Protein AF-A0AAV6W807-F1 (afdb_monomer)

Foldseek 3Di:
DDPDPVNVVVLVVVLVVLLVVLLVVLVVCCVQLVPALESVHVDHDDVLVVVLLCVLVVLLCCVVVVHDRLDCVRRVSVVSSNVVSCPDPVHVVPRDDSVVVNVVCVVVVVVLVVVPVPDDPVVSVVVVVVVSVVVSVVPPPVVVVVPD

pLDDT: mean 71.76, std 19.85, range [32.44, 96.62]

Mean predicted aligned error: 11.45 Å

Solvent-accessible surface area (backbone atoms only — not comparable to full-atom values): 8563 Å² total; per-residue (Å²): 133,85,79,49,73,71,58,54,53,52,52,52,52,55,51,50,53,51,52,54,53,49,52,55,48,35,54,47,43,62,69,62,15,73,85,43,67,24,63,47,24,95,46,86,27,72,65,38,53,65,55,52,70,46,49,47,56,53,54,32,48,26,65,75,68,75,44,83,81,83,27,64,92,78,36,45,66,50,35,51,28,52,53,50,51,52,65,32,85,90,32,52,85,72,61,66,57,49,67,62,53,40,56,50,44,67,60,46,52,61,58,49,50,72,61,44,82,79,56,59,70,70,58,45,55,51,47,51,51,49,48,52,49,45,49,60,67,70,45,79,54,77,73,58,75,79,78,116

Organism: NCBI:txid168488

Nearest PDB structures (foldseek):
  7dw2-assembly1_A  TM=9.231E-01  e=7.173E-09  Salix babylonica
  7dw4-assembly1_A  TM=9.400E-01  e=2.444E-08  Salix babylonica
  5g5e-assembly1_A  TM=9.274E-01  e=5.637E-08  Mangifera indica
  1gwc-assembly2_B  TM=9.041E-01  e=2.589E-05  Aegilops tauschii
  7dwf-assembly2_B  TM=8.362E-01  e=8.663E-04  Salix babylonica

Sequence (148 aa):
MLVSEGEETKKASALEEAIQGLDLLEEAFTKYSKGQKFFGGDKIGYVDIAFGSYLGWVRVIQKMANASLIDESKIPNLFKWAKHFCADDAVKDVLPETEKLLEFAKVLVPKLKVVSDGISVETQIKKEMDVIHDLCMTYPLANVMDDI

Structure (mmCIF, N/CA/C/O backbone):
data_AF-A0AAV6W807-F1
#
_entry.id   AF-A0AAV6W807-F1
#
loop_
_atom_site.group_PDB
_atom_site.id
_atom_site.type_symbol
_atom_site.label_atom_id
_atom_site.label_alt_id
_atom_site.label_comp_id
_atom_site.label_asym_id
_atom_site.label_entity_id
_atom_site.label_seq_id
_atom_site.pdbx_PDB_ins_code
_atom_site.Cartn_x
_atom_site.Cartn_y
_atom_site.Cartn_z
_atom_site.occupancy
_atom_site.B_iso_or_equiv
_atom_site.auth_seq_id
_atom_site.auth_comp_id
_atom_site.auth_asym_id
_atom_site.auth_atom_id
_atom_site.pdbx_PDB_model_num
ATOM 1 N N . MET A 1 1 ? 33.227 0.405 -2.338 1.00 34.09 1 MET A N 1
ATOM 2 C CA . MET A 1 1 ? 32.692 1.552 -3.098 1.00 34.09 1 MET A CA 1
ATOM 3 C C 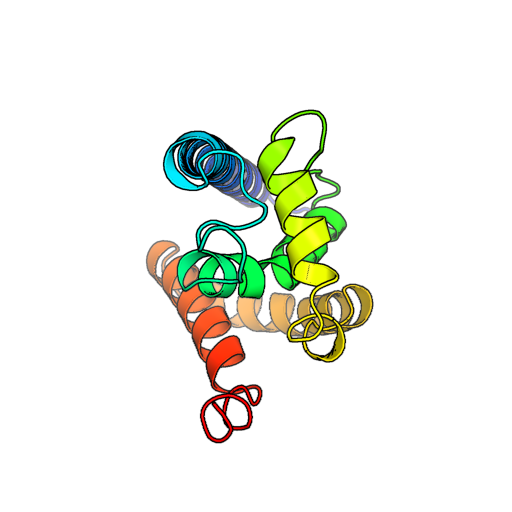. MET A 1 1 ? 31.944 2.406 -2.091 1.00 34.09 1 MET A C 1
ATOM 5 O O . MET A 1 1 ? 30.967 1.925 -1.537 1.00 34.09 1 MET A O 1
ATOM 9 N N . LEU A 1 2 ? 32.507 3.557 -1.717 1.00 45.06 2 LEU A N 1
ATOM 10 C CA . LEU A 1 2 ? 31.978 4.409 -0.650 1.00 45.06 2 LEU A CA 1
ATOM 11 C C . LEU A 1 2 ? 30.752 5.148 -1.190 1.00 45.06 2 LEU A C 1
ATOM 13 O O . LEU A 1 2 ? 30.891 6.013 -2.051 1.00 45.06 2 LEU A O 1
ATOM 17 N N . VAL A 1 3 ? 29.562 4.776 -0.729 1.00 48.34 3 VAL A N 1
ATOM 18 C CA . VAL A 1 3 ? 28.387 5.645 -0.857 1.00 48.34 3 VAL A CA 1
ATOM 19 C C . VAL A 1 3 ? 28.688 6.871 0.011 1.00 48.34 3 VAL A C 1
ATOM 21 O O . VAL A 1 3 ? 29.087 6.715 1.164 1.00 48.34 3 VAL A O 1
ATOM 24 N N . SER A 1 4 ? 28.635 8.075 -0.559 1.00 51.03 4 SER A N 1
ATOM 25 C CA . SER A 1 4 ? 28.988 9.303 0.163 1.00 51.03 4 SER A CA 1
ATOM 26 C C . SER A 1 4 ? 27.953 9.605 1.255 1.00 51.03 4 SER A C 1
ATOM 28 O O . SER A 1 4 ? 26.770 9.317 1.078 1.00 51.03 4 SER A O 1
ATOM 30 N N . GLU A 1 5 ? 28.368 10.227 2.367 1.00 55.09 5 GLU A N 1
ATOM 31 C CA . GLU A 1 5 ? 27.474 10.628 3.477 1.00 55.09 5 GLU A CA 1
ATOM 32 C C . GLU A 1 5 ? 26.240 11.416 3.001 1.00 55.09 5 GLU A C 1
ATOM 34 O O . GLU A 1 5 ? 25.143 11.269 3.541 1.00 55.09 5 GLU A O 1
ATOM 39 N N . GLY A 1 6 ? 26.391 12.215 1.940 1.00 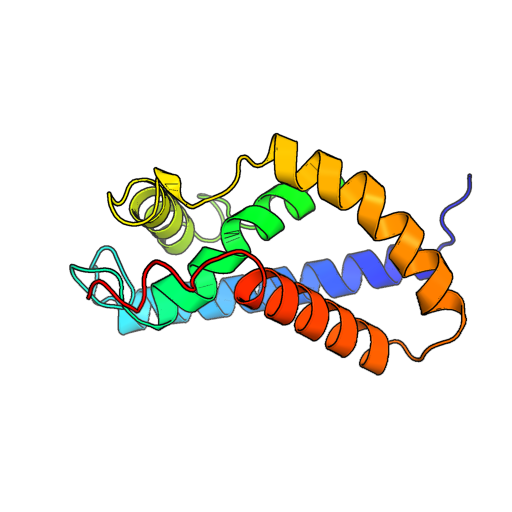49.84 6 GLY A N 1
ATOM 40 C CA . GLY A 1 6 ? 25.288 12.961 1.338 1.00 49.84 6 GLY A CA 1
ATOM 41 C C . GLY A 1 6 ? 24.270 12.098 0.580 1.00 49.84 6 GLY A C 1
ATOM 42 O O . GLY A 1 6 ? 23.102 12.470 0.513 1.00 49.84 6 GLY A O 1
ATOM 43 N N . GLU A 1 7 ? 24.668 10.953 0.016 1.00 54.53 7 GLU A N 1
ATOM 44 C CA . GLU A 1 7 ? 23.740 10.024 -0.646 1.00 54.53 7 GLU A CA 1
ATOM 45 C C . GLU A 1 7 ? 22.964 9.190 0.386 1.00 54.53 7 GLU A C 1
ATOM 47 O O . GLU A 1 7 ? 21.771 8.949 0.208 1.00 54.53 7 GLU A O 1
ATOM 52 N N . GLU A 1 8 ? 23.610 8.820 1.494 1.00 59.31 8 GLU A N 1
ATOM 53 C CA . GLU A 1 8 ? 22.971 8.100 2.602 1.00 59.31 8 GLU A CA 1
ATOM 54 C C . GLU A 1 8 ? 21.935 8.974 3.328 1.00 59.31 8 GLU A C 1
ATOM 56 O O . GLU A 1 8 ? 20.803 8.550 3.560 1.00 59.31 8 GLU A O 1
ATOM 61 N N . THR A 1 9 ? 22.272 10.244 3.580 1.00 60.00 9 THR A N 1
ATOM 62 C CA . THR A 1 9 ? 21.362 11.213 4.216 1.00 60.00 9 THR A CA 1
ATOM 63 C C . THR A 1 9 ? 20.104 11.458 3.373 1.00 60.00 9 THR A C 1
ATOM 65 O O . THR A 1 9 ? 18.994 11.497 3.900 1.00 60.00 9 THR A O 1
ATOM 68 N N . LYS A 1 10 ? 20.244 11.571 2.044 1.00 62.06 10 LYS A N 1
ATOM 69 C CA . LYS A 1 10 ? 19.099 11.740 1.131 1.00 62.06 10 LYS A CA 1
ATOM 70 C C . LYS A 1 10 ? 18.181 10.518 1.111 1.00 62.06 10 LYS A C 1
ATOM 72 O O . LYS A 1 10 ? 16.965 10.677 1.096 1.00 62.06 10 LYS A O 1
ATOM 77 N N . LYS A 1 11 ? 18.748 9.306 1.125 1.00 61.69 11 LYS A N 1
ATOM 78 C CA . LYS A 1 11 ? 17.969 8.057 1.183 1.00 61.69 11 LYS A CA 1
ATOM 79 C C . LYS A 1 11 ? 17.189 7.942 2.488 1.00 61.69 11 LYS A C 1
ATOM 81 O O . LYS A 1 11 ? 16.027 7.555 2.449 1.00 61.69 11 LYS A O 1
ATOM 86 N N . ALA A 1 12 ? 17.804 8.311 3.611 1.00 66.94 12 ALA A N 1
ATOM 87 C CA . ALA A 1 12 ? 17.133 8.330 4.907 1.00 66.94 12 ALA A CA 1
ATOM 88 C C . ALA A 1 12 ? 15.951 9.317 4.929 1.00 66.94 12 ALA A C 1
ATOM 90 O O . ALA A 1 12 ? 14.859 8.931 5.333 1.00 66.94 12 ALA A O 1
ATOM 91 N N . SER A 1 13 ? 16.137 10.538 4.412 1.00 68.06 13 SER A N 1
ATOM 92 C CA . SER A 1 13 ? 15.061 11.539 4.309 1.00 68.06 13 SER A CA 1
ATOM 93 C C . SER A 1 13 ? 13.900 11.057 3.435 1.00 68.06 13 SER A C 1
ATOM 95 O O . SER A 1 13 ? 12.746 11.140 3.836 1.00 68.06 13 SER A O 1
ATOM 97 N N . ALA A 1 14 ? 14.195 10.499 2.257 1.00 69.06 14 ALA A N 1
ATOM 98 C CA . ALA A 1 14 ? 13.163 9.976 1.361 1.00 69.06 14 ALA A CA 1
ATOM 99 C C . ALA A 1 14 ? 12.405 8.786 1.977 1.00 69.06 14 ALA A C 1
ATOM 101 O O . ALA A 1 14 ? 11.203 8.627 1.764 1.00 69.06 14 ALA A O 1
ATOM 102 N N . LEU A 1 15 ? 13.101 7.946 2.751 1.00 70.19 15 LEU A N 1
ATOM 103 C CA . LEU A 1 15 ? 12.478 6.849 3.483 1.00 70.19 15 LEU A CA 1
ATOM 104 C C . LEU A 1 15 ? 11.536 7.369 4.577 1.00 70.19 15 LEU A C 1
ATOM 106 O O . LEU A 1 15 ? 10.445 6.830 4.742 1.00 70.19 15 LEU A O 1
ATOM 110 N N . GLU A 1 16 ? 11.939 8.412 5.300 1.00 76.44 16 GLU A N 1
ATOM 111 C CA . GLU A 1 16 ? 11.113 9.052 6.324 1.00 76.44 16 GLU A CA 1
ATOM 112 C C . GLU A 1 16 ? 9.846 9.681 5.726 1.00 76.44 16 GLU A C 1
ATOM 114 O O . GLU A 1 16 ? 8.751 9.433 6.227 1.00 76.44 16 GLU A O 1
ATOM 119 N N . GLU A 1 17 ? 9.962 10.406 4.610 1.00 78.38 17 GLU A N 1
ATOM 120 C CA . GLU A 1 17 ? 8.812 10.969 3.885 1.00 78.38 17 GLU A CA 1
ATOM 121 C C . GLU A 1 17 ? 7.837 9.880 3.414 1.00 78.38 17 GLU A C 1
ATOM 123 O O . GLU A 1 17 ? 6.620 10.026 3.543 1.00 78.38 17 GLU A O 1
ATOM 128 N N . ALA A 1 18 ? 8.356 8.753 2.913 1.00 75.44 18 ALA A N 1
ATOM 129 C CA . ALA A 1 18 ? 7.527 7.620 2.512 1.00 75.44 18 ALA A CA 1
ATOM 130 C C . ALA A 1 18 ? 6.773 7.004 3.702 1.00 75.44 18 ALA A C 1
ATOM 132 O O . ALA A 1 18 ? 5.600 6.660 3.568 1.00 75.44 18 ALA A O 1
ATOM 133 N N . ILE A 1 19 ? 7.424 6.886 4.865 1.00 80.38 19 ILE A N 1
ATOM 134 C CA . ILE A 1 19 ? 6.788 6.402 6.099 1.00 80.38 19 ILE A CA 1
ATOM 135 C C . ILE A 1 19 ? 5.666 7.356 6.525 1.00 80.38 19 ILE A C 1
ATOM 137 O O . ILE A 1 19 ? 4.543 6.905 6.727 1.00 80.38 19 ILE A O 1
ATOM 141 N N . GLN A 1 20 ? 5.926 8.666 6.562 1.00 85.12 20 GLN A N 1
ATOM 142 C CA . GLN A 1 20 ? 4.907 9.666 6.907 1.00 85.12 20 GLN A CA 1
ATOM 143 C C . GLN A 1 20 ? 3.713 9.632 5.939 1.00 85.12 20 GLN A C 1
ATOM 145 O O . GLN A 1 20 ? 2.560 9.731 6.358 1.00 85.12 20 GLN A O 1
ATOM 150 N N . GLY A 1 21 ? 3.966 9.450 4.639 1.00 85.88 21 GLY A N 1
ATOM 151 C CA . GLY A 1 21 ? 2.909 9.284 3.640 1.00 85.88 21 GLY A CA 1
ATOM 152 C C . GLY A 1 21 ? 2.060 8.027 3.861 1.00 85.88 21 GLY A C 1
ATOM 153 O O . GLY A 1 21 ? 0.839 8.077 3.706 1.00 85.88 21 GLY A O 1
ATOM 154 N N . LEU A 1 22 ? 2.684 6.910 4.251 1.00 87.19 22 LEU A N 1
ATOM 155 C CA . LEU A 1 22 ? 1.982 5.666 4.579 1.00 87.19 22 LEU A CA 1
ATOM 156 C C . LEU A 1 22 ? 1.143 5.791 5.854 1.00 87.19 22 LEU A C 1
ATOM 158 O O . LEU A 1 22 ? 0.025 5.281 5.876 1.00 87.19 22 LEU A O 1
ATOM 162 N N . ASP A 1 23 ? 1.629 6.510 6.866 1.00 89.50 23 ASP A N 1
ATOM 163 C CA . ASP A 1 23 ? 0.869 6.783 8.090 1.00 89.50 23 ASP A CA 1
ATOM 164 C C . ASP A 1 23 ? -0.396 7.605 7.782 1.00 89.50 23 ASP A C 1
ATOM 166 O O . ASP A 1 23 ? -1.501 7.250 8.198 1.00 89.50 23 ASP A O 1
ATOM 170 N N . LEU A 1 24 ? -0.277 8.651 6.954 1.00 92.81 24 LEU A N 1
ATOM 171 C CA . LEU A 1 24 ? -1.433 9.434 6.493 1.00 92.81 24 LEU A CA 1
ATOM 172 C C . LEU A 1 24 ? -2.436 8.581 5.707 1.00 92.81 24 LEU A C 1
ATOM 174 O O . LEU A 1 24 ? -3.652 8.772 5.808 1.00 92.81 24 LEU A O 1
ATOM 178 N N . LEU A 1 25 ? -1.940 7.639 4.907 1.00 91.44 25 LEU A N 1
ATOM 179 C CA . LEU A 1 25 ? -2.787 6.751 4.126 1.00 91.44 25 LEU A CA 1
ATOM 180 C C . LEU A 1 25 ? -3.484 5.699 5.003 1.00 91.44 25 LEU A C 1
ATOM 182 O O . LEU A 1 25 ? -4.634 5.361 4.728 1.00 91.44 25 LEU A O 1
ATOM 186 N N . GLU A 1 26 ? -2.839 5.223 6.070 1.00 94.56 26 GLU A N 1
ATOM 187 C CA . GLU A 1 26 ? -3.429 4.340 7.087 1.00 94.56 26 GLU A CA 1
ATOM 188 C C . GLU A 1 26 ? -4.584 5.039 7.818 1.00 94.56 26 GLU A C 1
ATOM 190 O O . GLU A 1 26 ? -5.677 4.473 7.967 1.00 94.56 26 GLU A O 1
ATOM 195 N N . GLU A 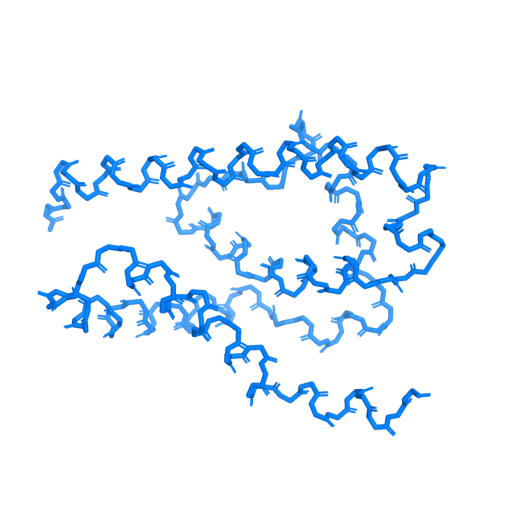1 27 ? -4.386 6.299 8.214 1.00 94.81 27 GLU A N 1
ATOM 196 C CA . GLU A 1 27 ? -5.440 7.129 8.803 1.00 94.81 27 GLU A CA 1
ATOM 197 C C . GLU A 1 27 ? -6.602 7.340 7.823 1.00 94.81 27 GLU A C 1
ATOM 199 O O . GLU A 1 27 ? -7.776 7.169 8.178 1.00 94.81 27 GLU A O 1
ATOM 204 N N . ALA A 1 28 ? -6.286 7.671 6.566 1.00 93.81 28 ALA A N 1
ATOM 205 C CA . ALA A 1 28 ? -7.282 7.841 5.517 1.00 93.81 28 ALA A CA 1
ATOM 206 C C . ALA A 1 28 ? -8.061 6.541 5.275 1.00 93.81 28 ALA A C 1
ATOM 208 O O . ALA A 1 28 ? -9.291 6.568 5.196 1.00 93.81 28 ALA A O 1
ATOM 209 N N . PHE A 1 29 ? -7.381 5.397 5.209 1.00 95.44 29 PHE A N 1
ATOM 210 C CA . PHE A 1 29 ? -8.025 4.103 5.027 1.00 95.44 29 PHE A CA 1
ATOM 211 C C . PHE A 1 29 ? -8.988 3.809 6.172 1.00 95.44 29 PHE A C 1
ATOM 213 O O . PHE A 1 29 ? -10.156 3.507 5.929 1.00 95.44 29 PHE A O 1
ATOM 220 N N . THR A 1 30 ? -8.546 3.984 7.417 1.00 93.69 30 THR A N 1
ATOM 221 C CA . THR A 1 30 ? -9.382 3.781 8.609 1.00 93.69 30 THR A CA 1
ATOM 222 C C . THR A 1 30 ? -10.641 4.650 8.574 1.00 93.69 30 THR A C 1
ATOM 224 O O . THR A 1 30 ? -11.743 4.181 8.865 1.00 93.69 30 THR A O 1
ATOM 227 N N . LYS A 1 31 ? -10.505 5.915 8.163 1.00 92.94 31 LYS A N 1
ATOM 228 C CA . LYS A 1 31 ? -11.616 6.869 8.100 1.00 92.94 31 LYS A CA 1
ATOM 229 C C . LYS A 1 31 ? -12.596 6.587 6.959 1.00 92.94 31 LYS A C 1
ATOM 231 O O . LYS A 1 31 ? -13.806 6.713 7.150 1.00 92.94 31 LYS A O 1
ATOM 236 N N . TYR A 1 32 ? -12.094 6.264 5.768 1.00 90.69 32 TYR A N 1
ATOM 237 C CA . TYR A 1 32 ? -12.907 6.247 4.547 1.00 90.69 32 TYR A CA 1
ATOM 238 C C . TYR A 1 32 ? -13.378 4.851 4.127 1.00 90.69 32 TYR A C 1
ATOM 240 O O . TYR A 1 32 ? -14.452 4.753 3.534 1.00 90.69 32 TYR A O 1
ATOM 248 N N . SER A 1 33 ? -12.665 3.780 4.496 1.00 91.12 33 SER A N 1
ATOM 249 C CA . SER A 1 33 ? -13.087 2.393 4.215 1.0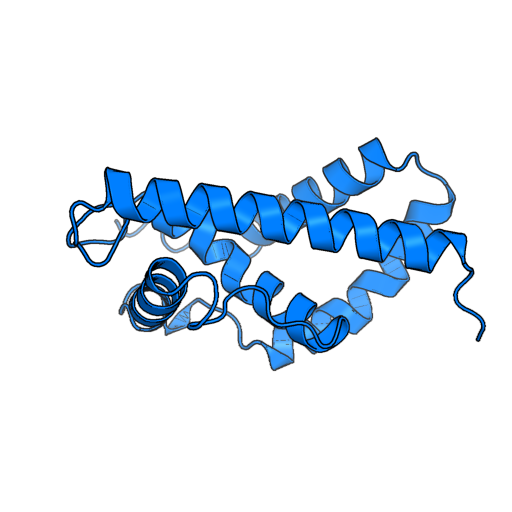0 91.12 33 SER A CA 1
ATOM 250 C C . SER A 1 33 ? -14.343 1.983 4.985 1.00 91.12 33 SER A C 1
ATOM 252 O O . SER A 1 33 ? -15.036 1.052 4.584 1.00 91.12 33 SER A O 1
ATOM 254 N N . LYS A 1 34 ? -14.646 2.654 6.108 1.00 89.62 34 LYS A N 1
ATOM 255 C CA . LYS A 1 34 ? -15.754 2.305 7.017 1.00 89.62 34 LYS A CA 1
ATOM 256 C C . LYS A 1 34 ? -15.691 0.843 7.493 1.00 89.62 34 LYS A C 1
ATOM 258 O O . LYS A 1 34 ? -16.725 0.208 7.679 1.00 89.62 34 LYS A O 1
ATOM 263 N N . GLY A 1 35 ? -14.478 0.315 7.676 1.00 89.75 35 GLY A N 1
ATOM 264 C CA . GLY A 1 35 ? -14.241 -1.066 8.108 1.00 89.75 35 GLY A CA 1
ATOM 265 C C . GLY A 1 35 ? -14.312 -2.106 6.988 1.00 89.75 35 GLY A C 1
ATOM 266 O O . GLY A 1 35 ? -14.258 -3.301 7.275 1.00 89.75 35 GLY A O 1
ATOM 267 N N . GLN A 1 36 ? -14.430 -1.670 5.733 1.00 95.12 36 GLN A N 1
ATOM 268 C CA . GLN A 1 36 ? -14.446 -2.555 4.575 1.00 95.12 36 GLN A CA 1
ATOM 269 C C . GLN A 1 36 ? -13.041 -2.914 4.082 1.00 95.12 36 GLN A C 1
ATOM 271 O O . GLN A 1 36 ? -12.033 -2.375 4.540 1.00 95.12 36 GLN A O 1
ATOM 276 N N . LYS A 1 37 ? -12.976 -3.860 3.139 1.00 95.88 37 LYS A N 1
ATOM 277 C CA . LYS A 1 37 ? -11.715 -4.417 2.622 1.00 95.88 37 LYS A CA 1
ATOM 278 C C . LYS A 1 37 ? -10.898 -3.413 1.812 1.00 95.88 37 LYS A C 1
ATOM 280 O O . LYS A 1 37 ? -9.675 -3.524 1.799 1.00 95.88 37 LYS A O 1
ATOM 285 N N . PHE A 1 38 ? -11.571 -2.474 1.153 1.00 96.50 38 PHE A N 1
ATOM 286 C CA . PHE A 1 38 ? -11.000 -1.543 0.184 1.00 96.50 38 PHE A CA 1
ATOM 287 C C . PHE A 1 38 ? -11.423 -0.100 0.476 1.00 96.50 38 PHE A C 1
ATOM 289 O O . PHE A 1 38 ? -12.422 0.146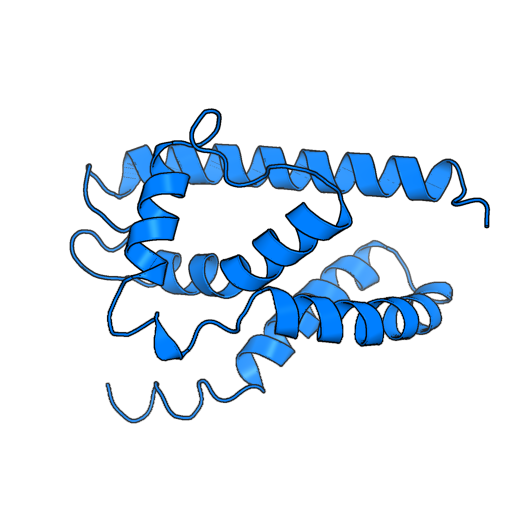 1.157 1.00 96.50 38 PHE A O 1
ATOM 296 N N . PHE A 1 39 ? -10.699 0.873 -0.080 1.00 93.31 39 PHE A N 1
ATOM 297 C CA . PHE A 1 39 ? -11.139 2.272 -0.110 1.00 93.31 39 PHE A CA 1
ATOM 298 C C . PHE A 1 39 ? -12.461 2.416 -0.879 1.00 93.31 39 PHE A C 1
ATOM 300 O O . PHE A 1 39 ? -13.302 3.235 -0.513 1.00 93.31 39 PHE A O 1
ATOM 307 N N . GLY A 1 40 ? -12.673 1.585 -1.905 1.00 93.50 40 GLY A N 1
ATOM 308 C CA . GLY A 1 40 ? -13.946 1.428 -2.614 1.00 93.50 40 GLY A CA 1
ATOM 309 C C . GLY A 1 40 ? -15.047 0.692 -1.834 1.00 93.50 40 GLY A C 1
ATOM 310 O O . GLY A 1 40 ? -16.150 0.518 -2.353 1.00 93.50 40 GLY A O 1
ATOM 311 N N . GLY A 1 41 ? -14.789 0.267 -0.594 1.00 92.38 41 GLY A N 1
ATOM 312 C CA . GLY A 1 41 ? -15.719 -0.517 0.213 1.00 92.38 41 GLY A CA 1
ATOM 313 C C . GLY A 1 41 ? -15.535 -2.021 -0.002 1.00 92.38 41 GLY A C 1
ATOM 314 O O . GLY A 1 41 ? -14.473 -2.573 0.286 1.00 92.38 41 GLY A O 1
ATOM 315 N N . ASP A 1 42 ? -16.581 -2.695 -0.485 1.00 91.75 42 ASP A N 1
ATOM 316 C CA . ASP A 1 42 ? -16.573 -4.152 -0.705 1.00 91.75 42 ASP A CA 1
ATOM 317 C C . ASP A 1 42 ? -15.776 -4.575 -1.947 1.00 91.75 42 ASP A C 1
ATOM 319 O O . ASP A 1 42 ? -15.383 -5.736 -2.065 1.00 91.75 42 ASP A O 1
ATOM 323 N N . LYS A 1 43 ? -15.550 -3.641 -2.877 1.00 93.25 43 LYS A N 1
ATOM 324 C CA . LYS A 1 43 ? -14.851 -3.858 -4.147 1.00 93.25 43 LYS A CA 1
ATOM 325 C C . LYS A 1 43 ? -13.701 -2.868 -4.298 1.00 93.25 43 LYS A C 1
ATOM 327 O O . LYS A 1 43 ? -13.736 -1.784 -3.715 1.00 93.25 43 LYS A O 1
ATOM 332 N N . ILE A 1 44 ? -12.721 -3.239 -5.116 1.00 94.38 44 ILE A N 1
ATOM 333 C CA . ILE A 1 44 ? -11.619 -2.366 -5.524 1.00 94.38 44 ILE A CA 1
ATOM 334 C C . ILE A 1 44 ? -12.187 -1.091 -6.166 1.00 94.38 44 ILE A C 1
ATOM 336 O O . ILE A 1 44 ? -12.986 -1.156 -7.100 1.00 94.38 44 ILE A O 1
ATOM 340 N N . GLY A 1 45 ? -11.783 0.067 -5.645 1.00 90.00 45 GLY A N 1
ATOM 341 C CA . GLY A 1 45 ? -12.103 1.384 -6.180 1.00 90.00 45 GLY A CA 1
ATOM 342 C C . GLY A 1 45 ? -10.877 2.110 -6.733 1.00 90.00 45 GLY A C 1
ATOM 343 O O . GLY A 1 45 ? -9.773 1.576 -6.799 1.00 90.00 45 GLY A O 1
ATOM 344 N N . TYR A 1 46 ? -11.062 3.375 -7.108 1.00 90.12 46 TYR A N 1
ATOM 345 C CA . TYR A 1 46 ? -10.014 4.184 -7.740 1.00 90.12 46 TYR A CA 1
ATOM 346 C C . TYR A 1 46 ? -8.733 4.294 -6.898 1.00 90.12 46 TYR A C 1
ATOM 348 O O . TYR A 1 46 ? -7.638 4.067 -7.403 1.00 90.12 46 TYR A O 1
ATOM 356 N N . VAL A 1 47 ? -8.865 4.612 -5.605 1.00 89.06 47 VAL A N 1
ATOM 357 C CA . VAL A 1 47 ? -7.708 4.757 -4.704 1.00 89.06 47 VAL A CA 1
ATOM 358 C C . VAL A 1 47 ? -6.997 3.419 -4.508 1.00 89.06 47 VAL A C 1
ATOM 360 O O . VAL A 1 47 ? -5.773 3.391 -4.432 1.00 89.06 47 VAL A O 1
ATOM 363 N N . ASP A 1 48 ? -7.744 2.312 -4.488 1.00 91.25 48 ASP A N 1
ATOM 364 C CA . ASP A 1 48 ? -7.170 0.972 -4.377 1.00 91.25 48 ASP A CA 1
ATOM 365 C C . ASP A 1 48 ? -6.299 0.638 -5.590 1.00 91.25 48 ASP A C 1
ATOM 367 O O . ASP A 1 48 ? -5.192 0.143 -5.422 1.00 91.25 48 ASP A O 1
ATOM 371 N N . ILE A 1 49 ? -6.761 0.957 -6.803 1.00 87.75 49 ILE A N 1
ATOM 372 C CA . ILE A 1 49 ? -5.990 0.762 -8.040 1.00 87.75 49 ILE A CA 1
ATOM 373 C C . ILE A 1 49 ? -4.761 1.671 -8.047 1.00 87.75 49 ILE A C 1
ATOM 375 O O . ILE A 1 49 ? -3.648 1.207 -8.291 1.00 87.75 49 ILE A O 1
ATOM 379 N N . ALA A 1 50 ? -4.965 2.960 -7.755 1.00 87.25 50 ALA A N 1
ATOM 380 C CA . ALA A 1 50 ? -3.907 3.958 -7.778 1.00 87.25 50 ALA A CA 1
ATOM 381 C C . ALA A 1 50 ? -2.796 3.624 -6.783 1.00 87.25 50 ALA A C 1
ATOM 383 O O . ALA A 1 50 ? -1.636 3.683 -7.154 1.00 87.25 50 ALA A O 1
ATOM 384 N N . PHE A 1 51 ? -3.123 3.244 -5.545 1.00 86.50 51 PHE A N 1
ATOM 385 C CA . PHE A 1 51 ? -2.115 2.853 -4.559 1.00 86.50 51 PHE A CA 1
ATOM 386 C C . PHE A 1 51 ? -1.580 1.434 -4.806 1.00 86.50 51 PHE A C 1
ATOM 388 O O . PHE A 1 51 ? -0.382 1.175 -4.680 1.00 86.50 51 PHE A O 1
ATOM 395 N N . GLY A 1 52 ? -2.454 0.511 -5.202 1.00 86.81 52 GLY A N 1
ATOM 396 C CA . GLY A 1 52 ? -2.138 -0.893 -5.432 1.00 86.81 52 GLY A CA 1
ATOM 397 C C . GLY A 1 52 ? -1.142 -1.137 -6.562 1.00 86.81 52 GLY A C 1
ATOM 398 O O . GLY A 1 52 ? -0.319 -2.047 -6.455 1.00 86.81 52 GLY A O 1
ATOM 399 N N . SER A 1 53 ? -1.138 -0.293 -7.598 1.00 83.94 53 SER A N 1
ATOM 400 C CA . SER A 1 53 ? -0.156 -0.352 -8.691 1.00 83.94 53 SER A CA 1
ATOM 401 C C . SER A 1 53 ? 1.287 -0.128 -8.212 1.00 83.94 53 SER A C 1
ATOM 403 O O . SER A 1 53 ? 2.225 -0.691 -8.781 1.00 83.94 53 SER A O 1
ATOM 405 N N . TYR A 1 54 ? 1.480 0.607 -7.111 1.00 80.94 54 TYR A N 1
ATOM 406 C CA . TYR A 1 54 ? 2.798 0.847 -6.521 1.00 80.94 54 TYR A CA 1
ATOM 407 C C . TYR A 1 54 ? 3.266 -0.278 -5.589 1.00 80.94 54 TYR A C 1
ATOM 409 O O . TYR A 1 54 ? 4.452 -0.328 -5.258 1.00 80.94 54 TYR A O 1
ATOM 417 N N . LEU A 1 55 ? 2.403 -1.219 -5.180 1.00 83.75 55 LEU A N 1
ATOM 418 C CA . LEU A 1 55 ? 2.765 -2.262 -4.206 1.00 83.75 55 LEU A CA 1
ATOM 419 C C . LEU A 1 55 ? 3.948 -3.129 -4.653 1.00 83.75 55 LEU A C 1
ATOM 421 O O . LEU A 1 55 ? 4.779 -3.512 -3.825 1.00 83.75 55 LEU A O 1
ATOM 425 N N . GLY A 1 56 ? 4.049 -3.422 -5.952 1.00 82.00 56 GLY A N 1
ATOM 426 C CA . GLY A 1 56 ? 5.196 -4.141 -6.509 1.00 82.00 56 GLY A CA 1
ATOM 427 C C . GLY A 1 56 ? 6.512 -3.398 -6.253 1.00 82.00 56 GLY A C 1
ATOM 428 O O . GLY A 1 56 ? 7.472 -3.981 -5.747 1.00 82.00 56 GLY A O 1
ATOM 429 N N . TRP A 1 57 ? 6.529 -2.091 -6.516 1.00 74.25 57 TRP A N 1
ATOM 430 C CA . TRP A 1 57 ? 7.686 -1.223 -6.291 1.00 74.25 57 TRP A CA 1
ATOM 431 C C . TRP A 1 57 ? 8.004 -1.024 -4.809 1.00 74.25 57 TRP A C 1
ATOM 433 O O . TRP A 1 57 ? 9.170 -1.096 -4.425 1.00 74.25 57 TRP A O 1
ATOM 443 N N . VAL A 1 58 ? 6.988 -0.874 -3.955 1.00 78.81 58 VAL A N 1
ATOM 444 C CA . VAL A 1 58 ? 7.169 -0.791 -2.496 1.00 78.81 58 VAL A CA 1
ATOM 445 C C . VAL A 1 58 ? 7.907 -2.030 -1.978 1.00 78.81 58 VAL A C 1
ATOM 447 O O . VAL A 1 58 ? 8.879 -1.905 -1.234 1.00 78.81 58 VAL A O 1
ATOM 450 N N . ARG A 1 59 ? 7.532 -3.236 -2.428 1.00 80.88 59 ARG A N 1
ATOM 451 C CA . ARG A 1 59 ? 8.219 -4.482 -2.039 1.00 80.88 59 ARG A CA 1
ATOM 452 C C . ARG A 1 59 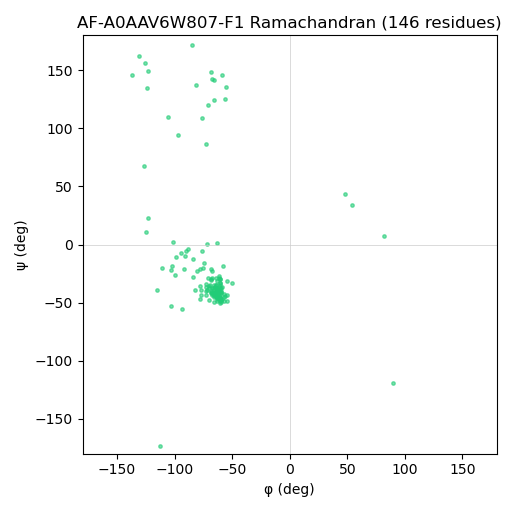? 9.675 -4.530 -2.505 1.00 80.88 59 ARG A C 1
ATOM 454 O O . ARG A 1 59 ? 10.529 -5.026 -1.770 1.00 80.88 59 ARG A O 1
ATOM 461 N N . VAL A 1 60 ? 9.970 -4.016 -3.699 1.00 75.44 60 VAL A N 1
ATOM 462 C CA . VAL A 1 60 ? 11.346 -3.897 -4.208 1.00 75.44 60 VAL A CA 1
ATOM 463 C C . VAL A 1 60 ? 12.170 -2.957 -3.331 1.00 75.44 60 VAL A C 1
ATOM 465 O O . VAL A 1 60 ? 13.269 -3.329 -2.918 1.00 75.44 60 VAL A O 1
ATOM 468 N N . ILE A 1 61 ? 11.628 -1.785 -2.987 1.00 71.00 61 ILE A N 1
ATOM 469 C CA . ILE A 1 61 ? 12.295 -0.801 -2.123 1.00 71.00 61 ILE A CA 1
ATOM 470 C C . ILE A 1 61 ? 12.584 -1.405 -0.748 1.00 71.00 61 ILE A C 1
ATOM 472 O O . ILE A 1 61 ? 13.716 -1.321 -0.281 1.00 71.00 61 ILE A O 1
ATOM 476 N N . GLN A 1 62 ? 11.613 -2.091 -0.139 1.00 75.31 62 GLN A N 1
ATOM 477 C CA . GLN A 1 62 ? 11.804 -2.785 1.139 1.00 75.31 62 GLN A CA 1
ATOM 478 C C . GLN A 1 62 ? 12.980 -3.771 1.098 1.00 75.31 62 GLN A C 1
ATOM 480 O O . GLN A 1 62 ? 13.799 -3.800 2.015 1.00 75.31 62 GLN A O 1
ATOM 485 N N . LYS A 1 63 ? 13.108 -4.546 0.011 1.00 77.62 63 LYS A N 1
ATOM 486 C CA . LYS A 1 63 ? 14.228 -5.480 -0.173 1.00 77.62 63 LYS A CA 1
ATOM 487 C C . LYS A 1 63 ? 15.563 -4.769 -0.384 1.00 77.62 63 LYS A C 1
ATOM 489 O O . LYS A 1 63 ? 16.572 -5.217 0.148 1.00 77.62 63 LYS A O 1
ATOM 494 N N . MET A 1 64 ? 15.589 -3.691 -1.166 1.00 69.38 64 MET A N 1
ATOM 495 C CA . MET A 1 64 ? 16.821 -2.950 -1.460 1.00 69.38 64 MET A CA 1
ATOM 496 C C . MET A 1 64 ? 17.331 -2.154 -0.257 1.00 69.38 64 MET A C 1
ATOM 498 O O . MET A 1 64 ? 18.536 -2.103 -0.032 1.00 69.38 64 MET A O 1
ATOM 502 N N . ALA A 1 65 ? 16.422 -1.547 0.506 1.00 67.06 65 ALA A N 1
ATOM 503 C CA . ALA A 1 65 ? 16.730 -0.748 1.688 1.00 67.06 65 ALA A CA 1
ATOM 504 C C . ALA A 1 65 ? 16.800 -1.581 2.979 1.00 67.06 65 ALA A C 1
ATOM 506 O O . ALA A 1 65 ? 17.103 -1.034 4.035 1.00 67.06 65 ALA A O 1
ATOM 507 N N . ASN A 1 66 ? 16.498 -2.885 2.909 1.00 74.25 66 ASN A N 1
ATOM 508 C CA . ASN A 1 66 ? 16.336 -3.765 4.069 1.00 74.25 66 ASN A CA 1
ATOM 509 C C . ASN A 1 66 ? 15.419 -3.144 5.148 1.00 74.25 66 ASN A C 1
ATOM 511 O O . ASN A 1 66 ? 15.719 -3.172 6.341 1.00 74.25 66 ASN A O 1
ATOM 515 N N . ALA A 1 67 ? 14.312 -2.546 4.701 1.00 73.12 67 ALA A N 1
ATOM 516 C CA . ALA A 1 67 ? 13.362 -1.800 5.520 1.00 73.12 67 ALA A CA 1
ATOM 517 C C . ALA A 1 67 ? 11.948 -2.383 5.373 1.00 73.12 67 ALA A C 1
ATOM 519 O O . ALA A 1 67 ? 11.592 -2.887 4.311 1.00 73.12 67 ALA A O 1
ATOM 520 N N . SER A 1 68 ? 11.130 -2.289 6.425 1.00 79.31 68 SER A N 1
ATOM 521 C CA . SER A 1 68 ? 9.709 -2.675 6.395 1.00 79.31 68 SER A CA 1
ATOM 522 C C . SER A 1 68 ? 8.843 -1.412 6.371 1.00 79.31 68 SER A C 1
ATOM 524 O O . SER A 1 68 ? 8.816 -0.668 7.362 1.00 79.31 68 SER A O 1
ATOM 526 N N . LEU A 1 69 ? 8.206 -1.158 5.222 1.00 77.12 69 LEU A N 1
ATOM 527 C CA . LEU A 1 69 ? 7.333 -0.011 4.948 1.00 77.12 69 LEU A CA 1
ATOM 528 C C . LEU A 1 69 ? 5.868 -0.366 5.225 1.00 77.12 69 LEU A C 1
ATOM 530 O O . LEU A 1 69 ? 5.229 0.288 6.038 1.00 77.12 69 LEU A O 1
ATOM 534 N N . ILE A 1 70 ? 5.359 -1.432 4.599 1.00 85.19 70 ILE A N 1
ATOM 535 C CA . ILE A 1 70 ? 4.025 -1.983 4.861 1.00 85.19 70 ILE A CA 1
ATOM 536 C C . ILE A 1 70 ? 4.166 -3.140 5.841 1.00 85.19 70 ILE A C 1
ATOM 538 O O . ILE A 1 70 ? 4.425 -4.282 5.457 1.00 85.19 70 ILE A O 1
ATOM 542 N N . ASP A 1 71 ? 3.999 -2.811 7.117 1.00 87.75 71 ASP A N 1
ATOM 543 C CA . ASP A 1 71 ? 4.210 -3.707 8.246 1.00 87.75 71 ASP A CA 1
ATOM 544 C C . ASP A 1 71 ? 2.951 -3.803 9.106 1.00 87.75 71 ASP A C 1
ATOM 546 O O . ASP A 1 71 ? 2.353 -2.781 9.448 1.00 87.75 71 ASP A O 1
ATOM 550 N N . GLU A 1 72 ? 2.571 -5.020 9.499 1.00 91.88 72 GLU A N 1
ATOM 551 C CA . GLU A 1 72 ? 1.375 -5.248 10.315 1.00 91.88 72 GLU A CA 1
ATOM 552 C C . GLU A 1 72 ? 1.442 -4.541 11.678 1.00 91.88 72 GLU A C 1
ATOM 554 O O . GLU A 1 72 ? 0.407 -4.143 12.203 1.00 91.88 72 GLU A O 1
ATOM 559 N N . SER A 1 73 ? 2.634 -4.342 12.252 1.00 90.62 73 SER A N 1
ATOM 560 C CA . SER A 1 73 ? 2.783 -3.660 13.543 1.00 90.62 73 SER A CA 1
ATOM 561 C C . SER A 1 73 ? 2.678 -2.136 13.453 1.00 90.62 73 SER A C 1
ATOM 563 O O . SER A 1 73 ? 2.401 -1.497 14.467 1.00 90.62 73 SER A O 1
ATOM 565 N N . LYS A 1 74 ? 2.891 -1.556 12.264 1.00 89.06 74 LYS A N 1
ATOM 566 C CA . LYS A 1 74 ? 2.915 -0.100 12.048 1.00 89.06 74 LYS A CA 1
ATOM 567 C C . LYS A 1 74 ? 1.633 0.406 11.398 1.00 89.06 74 LYS A C 1
ATOM 569 O O . LYS A 1 74 ? 0.985 1.292 11.937 1.00 89.06 74 LYS A O 1
ATOM 574 N N . ILE A 1 75 ? 1.261 -0.197 10.270 1.00 93.69 75 ILE A N 1
ATOM 575 C CA . ILE A 1 75 ? 0.099 0.178 9.456 1.00 93.69 75 ILE A CA 1
ATOM 576 C C . ILE A 1 75 ? -0.796 -1.056 9.224 1.00 93.69 75 ILE A C 1
ATOM 578 O O . ILE A 1 75 ? -0.865 -1.602 8.117 1.00 93.69 75 ILE A O 1
ATOM 582 N N . PRO A 1 76 ? -1.435 -1.580 10.293 1.00 94.69 76 PRO A N 1
ATOM 583 C CA . PRO A 1 76 ? -2.138 -2.865 10.276 1.00 94.69 76 PRO A CA 1
ATOM 584 C C . PRO A 1 76 ? -3.298 -2.935 9.279 1.00 94.69 76 PRO A C 1
ATOM 586 O O . PRO A 1 76 ? -3.578 -4.015 8.743 1.00 94.69 76 PRO A O 1
ATOM 589 N N . ASN A 1 77 ? -4.010 -1.833 9.035 1.00 95.56 77 ASN A N 1
ATOM 590 C CA . ASN A 1 77 ? -5.161 -1.847 8.141 1.00 95.56 77 ASN A CA 1
ATOM 591 C C . ASN A 1 77 ? -4.713 -1.856 6.680 1.00 95.56 77 ASN A C 1
ATOM 593 O O . ASN A 1 77 ? -5.212 -2.679 5.911 1.00 95.56 77 ASN A O 1
ATOM 597 N N . LEU A 1 78 ? -3.713 -1.050 6.316 1.00 94.75 78 LEU A N 1
ATOM 598 C CA . LEU A 1 78 ? -3.080 -1.088 5.000 1.00 94.75 78 LEU A CA 1
ATOM 599 C C . LEU A 1 78 ? -2.364 -2.413 4.743 1.00 94.75 78 LEU A C 1
ATOM 601 O O . LEU A 1 78 ? -2.404 -2.919 3.624 1.00 94.75 78 LEU A O 1
ATOM 605 N N . PHE A 1 79 ? -1.768 -3.033 5.763 1.00 94.38 79 PHE A N 1
ATOM 606 C CA . PHE A 1 79 ? -1.204 -4.375 5.627 1.00 94.38 79 PHE A CA 1
ATOM 607 C C . PHE A 1 79 ? -2.278 -5.399 5.221 1.00 94.38 79 PHE A C 1
ATOM 609 O O . PHE A 1 79 ? -2.095 -6.165 4.271 1.00 94.38 79 PHE A O 1
ATOM 616 N N . LYS A 1 80 ? -3.436 -5.392 5.895 1.00 95.62 80 LYS A N 1
ATOM 617 C CA . LYS A 1 80 ? -4.570 -6.269 5.549 1.00 95.62 80 LYS A CA 1
ATOM 618 C C . LYS A 1 80 ? -5.158 -5.928 4.184 1.00 95.62 80 LYS A C 1
ATOM 620 O O . LYS A 1 80 ? -5.423 -6.837 3.400 1.00 95.62 80 LYS A O 1
ATOM 625 N N . TRP A 1 81 ? -5.333 -4.643 3.895 1.00 96.62 81 TRP A N 1
ATOM 626 C CA . TRP A 1 81 ? -5.764 -4.144 2.593 1.00 96.62 81 TRP A CA 1
ATOM 627 C C . TRP A 1 81 ? -4.857 -4.663 1.474 1.00 96.62 81 TRP A C 1
ATOM 629 O O . TRP A 1 81 ? -5.358 -5.252 0.524 1.00 96.62 81 TRP A O 1
ATOM 639 N N . ALA A 1 82 ? -3.532 -4.565 1.620 1.00 94.06 82 ALA A N 1
ATOM 640 C CA . ALA A 1 82 ? -2.581 -5.023 0.609 1.00 94.06 82 ALA A CA 1
ATOM 641 C C . ALA A 1 82 ? -2.699 -6.534 0.361 1.00 94.06 82 ALA A C 1
ATOM 643 O O . ALA A 1 82 ? -2.598 -6.988 -0.779 1.00 94.06 82 ALA A O 1
ATOM 644 N N . LYS A 1 83 ? -2.959 -7.328 1.411 1.00 94.06 83 LYS A N 1
ATOM 645 C CA . LYS A 1 83 ? -3.229 -8.768 1.265 1.00 94.06 83 LYS A CA 1
ATOM 646 C C . LYS A 1 83 ? -4.531 -9.034 0.513 1.00 94.06 83 LYS A C 1
ATOM 648 O O . LYS A 1 83 ? -4.537 -9.907 -0.348 1.00 94.06 83 LYS A O 1
ATOM 653 N N . HIS A 1 84 ? -5.605 -8.303 0.815 1.00 95.56 84 HIS A N 1
ATOM 654 C CA . HIS A 1 84 ? -6.868 -8.427 0.082 1.00 95.56 84 HIS A CA 1
ATOM 655 C C . HIS A 1 84 ? -6.718 -8.001 -1.379 1.00 95.56 84 HIS A C 1
ATOM 657 O O . HIS A 1 84 ? -7.150 -8.732 -2.260 1.00 95.56 84 HIS A O 1
ATOM 663 N N . PHE A 1 85 ? -6.058 -6.869 -1.632 1.00 94.38 85 PHE A N 1
ATOM 664 C CA . PHE A 1 85 ? -5.832 -6.333 -2.970 1.00 94.38 85 PHE A CA 1
ATOM 665 C C . PHE A 1 85 ? -5.045 -7.315 -3.834 1.00 94.38 85 PHE A C 1
ATOM 667 O O . PHE A 1 85 ? -5.488 -7.658 -4.918 1.00 94.38 85 PHE A O 1
ATOM 674 N N . CYS A 1 86 ? -3.926 -7.853 -3.339 1.00 91.25 86 CYS A N 1
ATOM 675 C CA . CYS A 1 86 ? -3.134 -8.819 -4.105 1.00 91.25 86 CYS A CA 1
ATOM 676 C C . CYS A 1 86 ? -3.818 -10.177 -4.312 1.00 91.25 86 CYS A C 1
ATOM 678 O O . CYS A 1 86 ? -3.399 -10.920 -5.194 1.00 91.25 86 CYS A O 1
ATOM 680 N N . ALA A 1 87 ? -4.800 -10.530 -3.481 1.00 93.19 87 ALA A N 1
ATOM 681 C CA . ALA A 1 87 ? -5.541 -11.782 -3.597 1.00 93.19 87 ALA A CA 1
ATOM 682 C C . ALA A 1 87 ? -6.801 -11.658 -4.469 1.00 93.19 87 ALA A C 1
ATOM 684 O O . ALA A 1 87 ? -7.421 -12.678 -4.762 1.00 93.19 87 ALA A O 1
ATOM 685 N N . ASP A 1 88 ? -7.192 -10.439 -4.849 1.00 94.19 88 ASP A N 1
ATOM 686 C CA . ASP A 1 88 ? -8.359 -10.200 -5.691 1.00 94.19 88 ASP A CA 1
ATOM 687 C C . ASP A 1 88 ? -8.149 -10.785 -7.095 1.00 94.19 88 ASP A C 1
ATOM 689 O O . ASP A 1 88 ? -7.052 -10.715 -7.658 1.00 94.19 88 ASP A O 1
ATOM 693 N N . ASP A 1 89 ? -9.205 -11.364 -7.667 1.00 91.25 89 ASP A N 1
ATOM 694 C CA . ASP A 1 89 ? -9.150 -12.028 -8.970 1.00 91.25 89 ASP A CA 1
ATOM 695 C C . ASP A 1 89 ? -8.729 -11.078 -10.099 1.00 91.25 89 ASP A C 1
ATOM 697 O O . ASP A 1 89 ? -8.070 -11.521 -11.037 1.00 91.25 89 ASP A O 1
ATOM 701 N N . ALA A 1 90 ? -9.040 -9.781 -9.992 1.00 88.56 90 ALA A N 1
ATOM 702 C CA . ALA A 1 90 ? -8.628 -8.779 -10.975 1.00 88.56 90 ALA A CA 1
ATOM 703 C C . ALA A 1 90 ? -7.137 -8.404 -10.879 1.00 88.56 90 ALA A C 1
ATOM 705 O O . ALA A 1 90 ? -6.595 -7.781 -11.789 1.00 88.56 90 ALA A O 1
ATOM 706 N N . VAL A 1 91 ? -6.471 -8.747 -9.772 1.00 87.75 91 VAL A N 1
ATOM 707 C CA . VAL A 1 91 ? -5.132 -8.243 -9.431 1.00 87.75 91 VAL A CA 1
ATOM 708 C C . VAL A 1 91 ? -4.077 -9.347 -9.407 1.00 87.75 91 VAL A C 1
ATOM 710 O O . VAL A 1 91 ? -2.938 -9.126 -9.827 1.00 87.75 91 VAL A O 1
ATOM 713 N N . LYS A 1 92 ? -4.432 -10.533 -8.905 1.00 84.31 92 LYS A N 1
ATOM 714 C CA . LYS A 1 92 ? -3.491 -11.624 -8.598 1.00 84.31 92 LYS A CA 1
ATOM 715 C C . LYS A 1 92 ? -2.595 -12.038 -9.773 1.00 84.31 92 LYS A C 1
ATOM 717 O O . LYS A 1 92 ? -1.452 -12.421 -9.544 1.00 84.31 92 LYS A O 1
ATOM 722 N N . ASP A 1 93 ? -3.095 -11.914 -11.003 1.00 82.31 93 ASP A N 1
ATOM 723 C CA . ASP A 1 93 ? -2.397 -12.332 -12.225 1.00 82.31 93 ASP A CA 1
ATOM 724 C C . ASP A 1 93 ? -1.704 -11.165 -12.959 1.00 82.31 93 ASP A C 1
ATOM 726 O O . ASP A 1 93 ? -0.901 -11.397 -13.862 1.00 82.31 93 ASP A O 1
ATOM 730 N N . VAL A 1 94 ? -1.979 -9.911 -12.573 1.00 80.38 94 VAL A N 1
ATOM 731 C CA . VAL A 1 94 ? -1.399 -8.708 -13.209 1.00 80.38 94 VAL A CA 1
ATOM 732 C C . VAL A 1 94 ? -0.281 -8.074 -12.388 1.00 80.38 94 VAL A C 1
ATOM 734 O O . VAL A 1 94 ? 0.554 -7.360 -12.943 1.00 80.38 94 VAL A O 1
ATOM 737 N N . LEU A 1 95 ? -0.227 -8.327 -11.075 1.00 74.12 95 LEU A N 1
ATOM 738 C CA . LEU A 1 95 ? 0.869 -7.830 -10.251 1.00 74.12 95 LEU A CA 1
ATOM 739 C C . LEU A 1 95 ? 2.163 -8.593 -10.567 1.00 74.12 95 LEU A C 1
ATOM 741 O O . LEU A 1 95 ? 2.234 -9.805 -10.356 1.00 74.12 95 LEU A O 1
ATOM 745 N N . PRO A 1 96 ? 3.222 -7.904 -11.016 1.00 71.31 96 PRO A N 1
ATOM 746 C CA . PRO A 1 96 ? 4.476 -8.565 -11.334 1.00 71.31 96 PRO A CA 1
ATOM 747 C C . PRO A 1 96 ? 5.145 -9.126 -10.071 1.00 71.31 96 PRO A C 1
ATOM 749 O O . PRO A 1 96 ? 5.138 -8.516 -8.995 1.00 71.31 96 PRO A O 1
ATOM 752 N N . GLU A 1 97 ? 5.768 -10.297 -10.214 1.00 80.06 97 GLU A N 1
ATOM 753 C CA . GLU A 1 97 ? 6.553 -10.921 -9.148 1.00 80.06 97 GLU A CA 1
ATOM 754 C C . GLU A 1 97 ? 7.648 -9.967 -8.651 1.00 80.06 97 GLU A C 1
ATOM 756 O O . GLU A 1 97 ? 8.366 -9.334 -9.432 1.00 80.06 97 GLU A O 1
ATOM 761 N N . THR A 1 98 ? 7.799 -9.880 -7.328 1.00 76.62 98 THR A N 1
ATOM 762 C CA . THR A 1 98 ? 8.731 -8.937 -6.692 1.00 76.62 98 THR A CA 1
ATOM 763 C C . THR A 1 98 ? 10.176 -9.190 -7.120 1.00 76.62 98 THR A C 1
ATOM 765 O O . THR A 1 98 ? 10.950 -8.251 -7.267 1.00 76.62 98 THR A O 1
ATOM 768 N N . GLU A 1 99 ? 10.553 -10.445 -7.337 1.00 77.38 99 GLU A N 1
ATOM 769 C CA . GLU A 1 99 ? 11.876 -10.863 -7.796 1.00 77.38 99 GLU A CA 1
ATOM 770 C C . GLU A 1 99 ? 12.157 -10.373 -9.220 1.00 77.38 99 GLU A C 1
ATOM 772 O O . GLU A 1 99 ? 13.213 -9.789 -9.456 1.00 77.38 99 GLU A O 1
ATOM 777 N N . LYS A 1 100 ? 11.190 -10.509 -10.137 1.00 76.81 100 LYS A N 1
ATOM 778 C CA . LYS A 1 100 ? 11.302 -10.007 -11.516 1.00 76.81 100 LY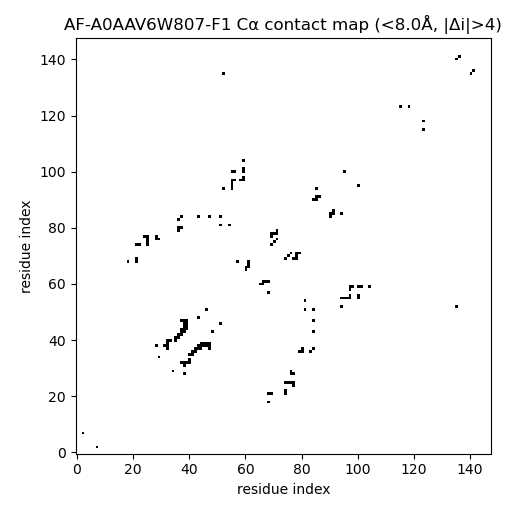S A CA 1
ATOM 779 C C . LYS A 1 100 ? 11.411 -8.482 -11.547 1.00 76.81 100 LYS A C 1
ATOM 781 O O . LYS A 1 100 ? 12.279 -7.941 -12.231 1.00 76.81 100 LYS A O 1
ATOM 786 N N . LEU A 1 101 ? 10.587 -7.782 -10.761 1.00 74.00 101 LEU A N 1
ATOM 787 C CA . LEU A 1 101 ? 10.704 -6.328 -10.614 1.00 74.00 101 LEU A CA 1
ATOM 788 C C . LEU A 1 101 ? 12.046 -5.913 -10.000 1.00 74.00 101 LEU A C 1
ATOM 790 O O . LEU A 1 101 ? 12.624 -4.918 -10.423 1.00 74.00 101 LEU A O 1
ATOM 794 N N . LEU A 1 102 ? 12.564 -6.660 -9.023 1.00 71.25 102 LEU A N 1
ATOM 795 C CA . LEU A 1 102 ? 13.856 -6.376 -8.399 1.00 71.25 102 LEU A CA 1
ATOM 796 C C . LEU A 1 102 ? 15.015 -6.558 -9.389 1.00 71.25 102 LEU A C 1
ATOM 798 O O . LEU A 1 102 ? 15.944 -5.751 -9.400 1.00 71.25 102 LEU A O 1
ATOM 802 N N . GLU A 1 103 ? 14.986 -7.602 -10.217 1.00 77.38 103 GLU A N 1
ATOM 803 C CA . GLU A 1 103 ? 15.960 -7.798 -11.297 1.00 77.38 103 GLU A CA 1
ATOM 804 C C . GLU A 1 103 ? 15.905 -6.657 -12.311 1.00 77.38 103 GLU A C 1
ATOM 806 O O . GLU A 1 103 ? 16.942 -6.087 -12.658 1.00 77.38 103 GLU A O 1
ATOM 811 N N . PHE A 1 104 ? 14.698 -6.258 -12.715 1.00 72.19 104 PHE A N 1
ATOM 812 C CA . PHE A 1 104 ? 14.499 -5.106 -13.585 1.00 72.19 104 PHE A CA 1
ATOM 813 C C . PHE A 1 104 ? 15.028 -3.809 -12.951 1.00 72.19 104 PHE A C 1
ATOM 815 O O . PHE A 1 104 ? 15.782 -3.070 -13.587 1.00 72.19 104 PHE A O 1
ATOM 822 N N . ALA A 1 105 ? 14.728 -3.565 -11.673 1.00 67.94 105 ALA A N 1
ATOM 823 C CA . ALA A 1 105 ? 15.206 -2.404 -10.927 1.00 67.94 105 ALA A CA 1
ATOM 824 C C . ALA A 1 105 ? 16.740 -2.354 -10.863 1.00 67.94 105 ALA A C 1
ATOM 826 O O . ALA A 1 105 ? 17.330 -1.296 -11.070 1.00 67.94 105 ALA A O 1
ATOM 827 N N . LYS A 1 106 ? 17.415 -3.495 -10.665 1.00 69.62 106 LYS A N 1
ATOM 828 C CA . LYS A 1 106 ? 18.888 -3.577 -10.685 1.00 69.62 106 LYS A CA 1
ATOM 829 C C . LYS A 1 106 ? 19.493 -3.187 -12.036 1.00 69.62 106 LYS A C 1
ATOM 831 O O . LYS A 1 106 ? 20.620 -2.703 -12.065 1.00 69.62 106 LYS A O 1
ATOM 836 N N . VAL A 1 107 ? 18.771 -3.382 -13.141 1.00 73.56 107 VAL A N 1
ATOM 837 C CA . VAL A 1 107 ? 19.196 -2.944 -14.483 1.00 73.56 107 VAL A CA 1
ATOM 838 C C . VAL A 1 107 ? 18.875 -1.466 -14.715 1.00 73.56 107 VAL A C 1
ATOM 840 O O . VAL A 1 107 ? 19.667 -0.755 -15.335 1.00 73.56 107 VAL A O 1
ATOM 843 N N . LEU A 1 108 ? 17.718 -1.003 -14.240 1.00 67.25 108 LEU A N 1
ATOM 844 C CA . LEU A 1 108 ? 17.204 0.341 -14.490 1.00 67.25 108 LEU A CA 1
ATOM 845 C C . LEU A 1 108 ? 17.883 1.406 -13.616 1.00 67.25 108 LEU A C 1
ATOM 847 O O . LEU A 1 108 ? 18.333 2.423 -14.139 1.00 67.25 108 LEU A O 1
ATOM 851 N N . VAL A 1 109 ? 18.020 1.165 -12.310 1.00 63.47 109 VAL A N 1
ATOM 852 C CA . VAL A 1 109 ? 18.541 2.142 -11.335 1.00 63.47 109 VAL A CA 1
ATOM 853 C C . VAL A 1 109 ? 19.944 2.652 -11.701 1.00 63.47 109 VAL A C 1
ATOM 855 O O . VAL A 1 109 ? 20.146 3.866 -11.692 1.00 63.47 109 VAL A O 1
ATOM 858 N N . PRO A 1 110 ? 20.919 1.809 -12.103 1.00 61.44 110 PRO A N 1
ATOM 859 C CA . PRO A 1 110 ? 22.22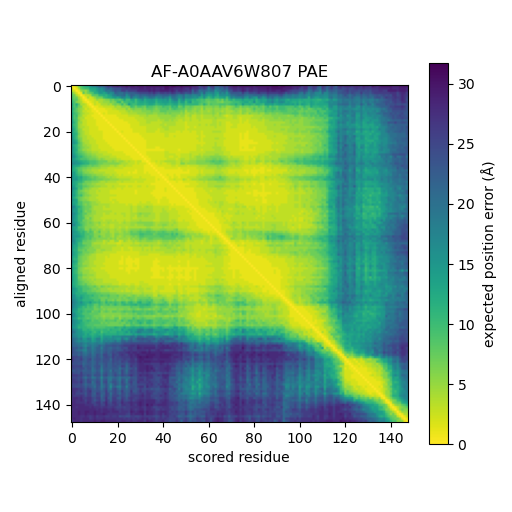1 2.307 -12.548 1.00 61.44 110 PRO A CA 1
ATOM 860 C C . PRO A 1 110 ? 22.133 3.148 -13.828 1.00 61.44 110 PRO A C 1
ATOM 862 O O . PRO A 1 110 ? 22.840 4.144 -13.950 1.00 61.44 110 PRO A O 1
ATOM 865 N N . LYS A 1 111 ? 21.251 2.780 -14.770 1.00 58.53 111 LYS A N 1
ATOM 866 C CA . LYS A 1 111 ? 21.038 3.535 -16.018 1.00 58.53 111 LYS A CA 1
ATOM 867 C C . LYS A 1 111 ? 20.422 4.907 -15.747 1.00 58.53 111 LYS A C 1
ATOM 869 O O . LYS A 1 111 ? 20.808 5.873 -16.394 1.00 58.53 111 LYS A O 1
ATOM 874 N N . LEU A 1 112 ? 19.512 4.999 -14.780 1.00 53.00 112 LEU A N 1
ATOM 875 C CA . LEU A 1 112 ? 18.910 6.261 -14.353 1.00 53.00 112 LEU A CA 1
ATOM 876 C C . LEU A 1 112 ? 19.895 7.126 -13.558 1.00 53.00 112 LEU A C 1
ATOM 878 O O . LEU A 1 112 ? 19.928 8.333 -13.781 1.00 53.00 112 LEU A O 1
ATOM 882 N N . LYS A 1 113 ? 20.766 6.523 -12.734 1.00 51.31 113 LYS A N 1
ATOM 883 C CA . LYS A 1 113 ? 21.821 7.240 -11.993 1.00 51.31 113 LYS A CA 1
ATOM 884 C C . LYS A 1 113 ? 22.808 7.955 -12.929 1.00 51.31 113 LYS A C 1
ATOM 886 O O . LYS A 1 113 ? 23.129 9.119 -12.723 1.00 51.31 113 LYS A O 1
ATOM 891 N N . VAL A 1 114 ? 23.195 7.300 -14.027 1.00 48.16 114 VAL A N 1
ATOM 892 C CA . VAL A 1 114 ? 24.039 7.898 -15.084 1.00 48.16 114 VAL A CA 1
ATOM 893 C C . VAL A 1 114 ? 23.346 9.076 -15.788 1.00 48.16 114 VAL A C 1
ATOM 895 O O . VAL A 1 114 ? 24.010 10.001 -16.246 1.00 48.16 114 VAL A O 1
ATOM 898 N N . VAL A 1 115 ? 22.012 9.071 -15.861 1.00 46.78 115 VAL A N 1
ATOM 899 C CA . VAL A 1 115 ? 21.214 10.163 -16.444 1.00 46.78 115 VAL A CA 1
ATOM 900 C C . VAL A 1 115 ? 20.954 11.288 -15.426 1.00 46.78 115 VAL A C 1
ATOM 902 O O . VAL A 1 115 ? 20.791 12.440 -15.828 1.00 46.78 115 VAL A O 1
ATOM 905 N N . SER A 1 116 ? 20.927 10.981 -14.123 1.00 44.34 116 SER A N 1
ATOM 906 C CA . SER A 1 116 ? 20.647 11.937 -13.041 1.00 44.34 116 SER A CA 1
ATOM 907 C C . SER A 1 116 ? 21.843 12.790 -12.630 1.00 44.34 116 SER A C 1
ATOM 909 O O . SER A 1 116 ? 21.645 13.890 -12.123 1.00 44.34 116 SER A O 1
ATOM 911 N N . ASP A 1 117 ? 23.074 12.341 -12.896 1.00 50.91 117 ASP A N 1
ATOM 912 C CA . ASP A 1 117 ? 24.306 13.089 -12.584 1.00 50.91 117 ASP A CA 1
ATOM 913 C C . ASP A 1 117 ? 24.428 14.433 -13.353 1.00 50.91 117 ASP A C 1
ATOM 915 O O . ASP A 1 117 ? 25.397 15.170 -13.174 1.00 50.91 117 ASP A O 1
ATOM 919 N N . GLY A 1 118 ? 23.428 14.796 -14.170 1.00 50.72 118 GLY A N 1
ATOM 920 C CA . GLY A 1 118 ? 23.299 16.096 -14.835 1.00 50.72 118 GLY A CA 1
ATOM 921 C C . GLY A 1 118 ? 21.985 16.858 -14.591 1.00 50.72 118 GLY A C 1
ATOM 922 O O . GLY A 1 118 ? 21.739 17.823 -15.312 1.00 50.72 118 GLY A O 1
ATOM 923 N N . ILE A 1 119 ? 21.111 16.452 -13.651 1.00 50.75 119 ILE A N 1
ATOM 924 C CA . ILE A 1 119 ? 19.757 17.034 -13.497 1.00 50.75 119 ILE A CA 1
ATOM 925 C C . ILE A 1 119 ? 19.390 17.292 -12.012 1.00 50.75 119 ILE A C 1
ATOM 927 O O . ILE A 1 119 ? 19.783 16.549 -11.119 1.00 50.75 119 ILE A O 1
ATOM 931 N N . SER A 1 120 ? 18.630 18.369 -11.743 1.00 44.53 120 SER A N 1
ATOM 932 C CA . SER A 1 120 ? 18.149 18.774 -10.403 1.00 44.53 120 SER A CA 1
ATOM 933 C C . SER A 1 120 ? 17.288 17.703 -9.707 1.00 44.53 120 SER A C 1
ATOM 935 O O . SER A 1 120 ? 16.495 17.020 -10.350 1.00 44.53 120 SER A O 1
ATOM 937 N N . VAL A 1 121 ? 17.392 17.607 -8.375 1.00 40.00 121 VAL A N 1
ATOM 938 C CA . VAL A 1 121 ? 16.744 16.583 -7.522 1.00 40.00 121 VAL A CA 1
ATOM 939 C C . VAL A 1 121 ? 15.213 16.596 -7.635 1.00 40.00 121 VAL A C 1
ATOM 941 O O . VAL A 1 121 ? 14.585 15.544 -7.671 1.00 40.00 121 VAL A O 1
ATOM 944 N N . GLU A 1 122 ? 14.608 17.776 -7.758 1.00 35.72 122 GLU A N 1
ATOM 945 C CA . GLU A 1 122 ? 13.155 17.937 -7.918 1.00 35.72 122 GLU A CA 1
ATOM 946 C C . GLU A 1 122 ? 12.684 17.439 -9.294 1.00 35.72 122 GLU A C 1
ATOM 948 O O . GLU A 1 122 ? 11.661 16.768 -9.427 1.00 35.72 122 GLU A O 1
ATOM 953 N N . THR A 1 123 ? 13.499 17.678 -10.323 1.00 43.06 123 THR A N 1
ATOM 954 C CA . THR A 1 123 ? 13.302 17.103 -11.654 1.00 43.06 123 THR A CA 1
ATOM 955 C C . THR A 1 123 ? 13.536 15.594 -11.641 1.00 43.06 123 THR A C 1
ATOM 957 O O . THR A 1 123 ? 12.870 14.896 -12.392 1.00 43.06 123 THR A O 1
ATOM 960 N N . GLN A 1 124 ? 14.416 15.071 -10.778 1.00 44.66 124 GLN A N 1
ATOM 961 C CA . GLN A 1 124 ? 14.635 13.631 -10.635 1.00 44.66 124 GLN A CA 1
ATOM 962 C C . GLN A 1 124 ? 13.437 12.938 -9.985 1.00 44.66 124 GLN A C 1
ATOM 964 O O . GLN A 1 124 ? 12.973 11.954 -10.536 1.00 44.66 124 GLN A O 1
ATOM 969 N N . ILE A 1 125 ? 12.889 13.450 -8.879 1.00 44.84 125 ILE A N 1
ATOM 970 C CA . ILE A 1 125 ? 11.692 12.859 -8.248 1.00 44.84 125 ILE A CA 1
ATOM 971 C C . ILE A 1 125 ? 10.519 12.883 -9.225 1.00 44.84 125 ILE A C 1
ATOM 973 O O . ILE A 1 125 ? 9.852 11.869 -9.411 1.00 44.84 125 ILE A O 1
ATOM 977 N N . LYS A 1 126 ? 10.322 14.010 -9.918 1.00 46.22 126 LYS A N 1
ATOM 978 C CA . LYS A 1 126 ? 9.282 14.124 -10.938 1.00 46.22 126 LYS A CA 1
ATOM 979 C C . LYS A 1 126 ? 9.515 13.158 -12.097 1.00 46.22 126 LYS A C 1
ATOM 981 O O . LYS A 1 126 ? 8.581 12.504 -12.518 1.00 46.22 126 LYS A O 1
ATOM 986 N N . LYS A 1 127 ? 10.760 12.989 -12.545 1.00 53.00 127 LYS A N 1
ATOM 987 C CA . LYS A 1 127 ? 11.119 12.052 -13.614 1.00 53.00 127 LYS A CA 1
ATOM 988 C C . LYS A 1 127 ? 10.994 10.593 -13.188 1.00 53.00 127 LYS A C 1
ATOM 990 O O . LYS A 1 127 ? 10.594 9.785 -14.004 1.00 53.00 127 LYS A O 1
ATOM 995 N N . GLU A 1 128 ? 11.303 10.240 -11.944 1.00 53.06 128 GLU A N 1
ATOM 996 C CA . GLU A 1 128 ? 11.083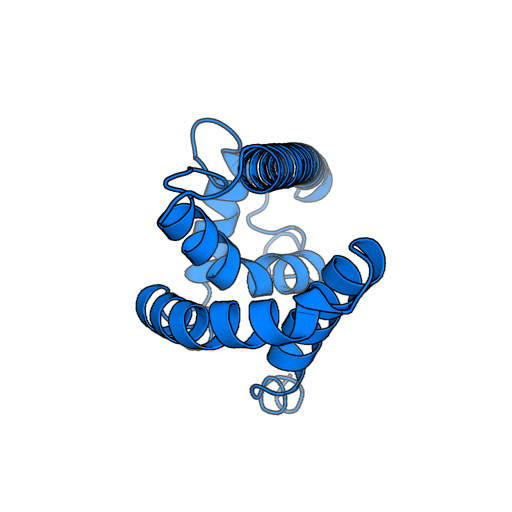 8.890 -11.408 1.00 53.06 128 GLU A CA 1
ATOM 997 C C . GLU A 1 128 ? 9.584 8.609 -11.268 1.00 53.06 128 GLU A C 1
ATOM 999 O O . GLU A 1 128 ? 9.123 7.547 -11.669 1.00 53.06 128 GLU A O 1
ATOM 1004 N N . MET A 1 129 ? 8.797 9.577 -10.786 1.00 46.88 129 MET A N 1
ATOM 1005 C CA . MET A 1 129 ? 7.336 9.470 -10.757 1.00 46.88 129 MET A CA 1
ATOM 1006 C C . MET A 1 129 ? 6.736 9.395 -12.164 1.00 46.88 129 MET A C 1
ATOM 1008 O O . MET A 1 129 ? 5.856 8.571 -12.379 1.00 46.88 129 MET A O 1
ATOM 1012 N N . ASP A 1 130 ? 7.241 10.181 -13.118 1.00 50.72 130 ASP A N 1
ATOM 1013 C CA . ASP A 1 130 ? 6.830 10.171 -14.525 1.00 50.72 130 ASP A CA 1
ATOM 1014 C C . ASP A 1 130 ? 7.273 8.875 -15.218 1.00 50.72 130 ASP A C 1
ATOM 1016 O O . ASP A 1 130 ? 6.538 8.351 -16.037 1.00 50.72 130 ASP A O 1
ATOM 1020 N N . VAL A 1 131 ? 8.428 8.299 -14.865 1.00 53.84 131 VAL A N 1
ATOM 1021 C CA . VAL A 1 131 ? 8.902 7.003 -15.382 1.00 53.84 131 VAL A CA 1
ATOM 1022 C C . VAL A 1 131 ? 8.103 5.852 -14.783 1.00 53.84 131 VAL A C 1
ATOM 1024 O O . VAL A 1 131 ? 7.775 4.920 -15.505 1.00 53.84 131 VAL A O 1
ATOM 1027 N N . ILE A 1 132 ? 7.758 5.894 -13.494 1.00 50.19 132 ILE A N 1
ATOM 1028 C CA . ILE A 1 132 ? 6.881 4.892 -12.873 1.00 50.19 132 ILE A CA 1
ATOM 1029 C C . ILE A 1 132 ? 5.465 5.014 -13.449 1.00 50.19 132 ILE A C 1
ATOM 1031 O O . ILE A 1 132 ? 4.862 3.998 -13.782 1.00 50.19 132 ILE A O 1
ATOM 1035 N N . HIS A 1 133 ? 4.967 6.237 -13.639 1.00 51.81 133 HIS A N 1
ATOM 1036 C CA . HIS A 1 133 ? 3.703 6.515 -14.315 1.00 51.81 133 HIS A CA 1
ATOM 1037 C C . HIS A 1 133 ? 3.722 6.012 -15.767 1.00 51.81 133 HIS A C 1
ATOM 1039 O O . HIS A 1 133 ? 2.850 5.240 -16.151 1.00 51.81 133 HIS A O 1
ATOM 1045 N N . ASP A 1 134 ? 4.745 6.347 -16.556 1.00 47.44 134 ASP A N 1
ATOM 1046 C CA . ASP A 1 134 ? 4.896 5.883 -17.937 1.00 47.44 134 ASP A CA 1
ATOM 1047 C C . ASP A 1 134 ? 5.075 4.369 -18.003 1.00 47.44 134 ASP A C 1
ATOM 1049 O O . ASP A 1 134 ? 4.501 3.747 -18.884 1.00 47.44 134 ASP A O 1
ATOM 1053 N N . LEU A 1 135 ? 5.793 3.733 -17.075 1.00 47.81 135 LEU A N 1
ATOM 1054 C CA . LEU A 1 135 ? 5.907 2.272 -17.005 1.00 47.81 135 LEU A CA 1
ATOM 1055 C C . LEU A 1 135 ? 4.564 1.614 -16.663 1.00 47.81 135 LEU A C 1
ATOM 1057 O O . LEU A 1 135 ? 4.243 0.582 -17.247 1.00 47.81 135 LEU A O 1
ATOM 1061 N N . CYS A 1 136 ? 3.758 2.212 -15.783 1.00 44.62 136 CYS A N 1
ATOM 1062 C CA . CYS A 1 136 ? 2.392 1.759 -15.503 1.00 44.62 136 CYS A CA 1
ATOM 1063 C C . CYS A 1 136 ? 1.439 1.964 -16.695 1.00 44.62 136 CYS A C 1
ATOM 1065 O O . CYS A 1 136 ? 0.501 1.186 -16.844 1.00 44.62 136 CYS A O 1
ATOM 1067 N N . MET A 1 137 ? 1.686 2.964 -17.548 1.00 41.22 137 MET A N 1
ATOM 1068 C CA . MET A 1 137 ? 0.872 3.263 -18.736 1.00 41.22 137 MET A CA 1
ATOM 1069 C C . MET A 1 137 ? 1.362 2.575 -20.026 1.00 41.22 137 MET A C 1
ATOM 1071 O O . MET A 1 137 ? 0.583 2.415 -20.963 1.00 41.22 137 MET A O 1
ATOM 1075 N N . THR A 1 138 ? 2.634 2.161 -20.101 1.00 44.56 138 THR A N 1
ATOM 1076 C CA . THR A 1 138 ? 3.251 1.511 -21.279 1.00 44.56 138 THR A CA 1
ATOM 1077 C C . THR A 1 138 ? 3.406 -0.006 -21.148 1.00 44.56 138 THR A C 1
ATOM 1079 O O . THR A 1 138 ? 3.521 -0.682 -22.171 1.00 44.56 138 THR A O 1
ATOM 1082 N N . TYR A 1 139 ? 3.346 -0.575 -19.938 1.00 36.22 139 TYR A N 1
ATOM 1083 C CA . TYR A 1 139 ? 3.009 -1.993 -19.758 1.00 36.22 139 TYR A CA 1
ATOM 1084 C C . TYR A 1 139 ? 1.483 -2.146 -19.827 1.00 36.22 139 TYR A C 1
ATOM 1086 O O . TYR A 1 139 ? 0.772 -1.292 -19.303 1.00 36.22 139 TYR A O 1
ATOM 1094 N N . PRO A 1 140 ? 0.947 -3.171 -20.512 1.00 38.31 140 PRO A N 1
ATOM 1095 C CA . PRO A 1 140 ? -0.413 -3.132 -21.034 1.00 38.31 140 PRO A CA 1
ATOM 1096 C C . PRO A 1 140 ? -1.470 -3.259 -19.927 1.00 38.31 140 PRO A C 1
ATOM 1098 O O . PRO A 1 140 ? -2.009 -4.332 -19.685 1.00 38.31 140 PRO A O 1
ATOM 1101 N N . LEU A 1 141 ? -1.846 -2.127 -19.331 1.00 37.09 141 LEU A N 1
ATOM 1102 C CA . LEU A 1 141 ? -3.217 -1.883 -18.872 1.00 37.09 141 LEU A CA 1
ATOM 1103 C C . LEU A 1 141 ? -4.152 -1.542 -20.047 1.00 37.09 141 LEU A C 1
ATOM 1105 O O . LEU A 1 141 ? -5.367 -1.499 -19.871 1.00 37.09 141 LEU A O 1
ATOM 1109 N N . ALA A 1 142 ? -3.607 -1.403 -21.263 1.00 36.94 142 ALA A N 1
ATOM 1110 C CA . ALA A 1 142 ? -4.378 -1.264 -22.498 1.00 36.94 142 ALA A CA 1
ATOM 1111 C C . ALA A 1 142 ? -5.342 -2.440 -22.762 1.00 36.94 142 ALA A C 1
ATOM 1113 O O . ALA A 1 142 ? -6.295 -2.263 -23.501 1.00 36.94 142 ALA A O 1
ATOM 1114 N N . ASN A 1 143 ? -5.152 -3.605 -22.130 1.00 37.47 143 ASN A N 1
ATOM 1115 C CA . ASN A 1 143 ? -6.047 -4.756 -22.309 1.00 37.47 143 ASN A CA 1
ATOM 1116 C C . ASN A 1 143 ? -7.059 -4.957 -21.168 1.00 37.47 143 ASN A C 1
ATOM 1118 O O . ASN A 1 143 ? -7.789 -5.939 -21.196 1.00 37.47 143 ASN A O 1
ATOM 1122 N N . VAL A 1 144 ? -7.102 -4.085 -20.152 1.00 43.62 144 VAL A N 1
ATOM 1123 C CA . VAL A 1 144 ? -8.056 -4.228 -19.028 1.00 43.62 144 VAL A CA 1
ATOM 1124 C C . VAL A 1 144 ? -9.132 -3.136 -19.041 1.00 43.62 144 VAL A C 1
ATOM 1126 O O . VAL A 1 144 ? -10.203 -3.338 -18.484 1.00 43.62 144 VAL A O 1
ATOM 1129 N N . MET A 1 145 ? -8.903 -2.002 -19.715 1.00 33.03 145 MET A N 1
ATOM 1130 C CA . MET A 1 145 ? -9.920 -0.942 -19.852 1.00 33.03 145 MET A CA 1
ATOM 1131 C C . MET A 1 145 ? -10.824 -1.084 -21.085 1.00 33.03 145 MET A C 1
ATOM 1133 O O . MET A 1 145 ? -11.788 -0.333 -21.183 1.00 33.03 145 MET A O 1
ATOM 1137 N N . ASP A 1 146 ? -10.564 -2.054 -21.967 1.00 33.78 146 ASP A N 1
ATOM 1138 C CA . ASP A 1 146 ? -11.445 -2.373 -23.103 1.00 33.78 146 ASP A CA 1
ATOM 1139 C C . ASP A 1 146 ? -12.448 -3.513 -22.796 1.00 33.78 146 ASP A C 1
ATOM 1141 O O . ASP A 1 146 ? -13.362 -3.737 -23.586 1.00 33.78 146 ASP A O 1
ATOM 1145 N N . ASP A 1 147 ? -12.330 -4.184 -21.638 1.00 32.44 147 ASP A N 1
ATOM 1146 C CA . ASP A 1 147 ? -13.183 -5.318 -21.217 1.00 32.44 147 ASP A CA 1
ATOM 1147 C C . ASP A 1 147 ? -13.907 -5.096 -19.858 1.00 32.44 147 ASP A C 1
ATOM 1149 O O . ASP A 1 147 ? -14.330 -6.051 -19.198 1.00 32.44 147 ASP A O 1
ATOM 1153 N N . ILE A 1 148 ? -14.102 -3.836 -19.437 1.00 34.75 148 ILE A N 1
ATOM 1154 C CA . ILE A 1 148 ? -15.036 -3.436 -18.356 1.00 34.75 148 ILE A CA 1
ATOM 1155 C C . ILE A 1 148 ? -16.072 -2.469 -18.924 1.00 34.75 148 ILE A C 1
ATOM 1157 O O . ILE A 1 148 ? -17.279 -2.690 -18.669 1.00 34.75 148 ILE A O 1
#

Secondary structure (DSSP, 8-state):
----HHHHHHHHHHHHHHHHHHHHHHHHHHHHSTTSSBTTBSS--HHHHHHHTTHHHHHHHHHHHT--SS-TTTSHHHHHHHHHHHHSTTTTTTSPPHHHHHHHHHHHHHHHHHHHTTS-HHHHHHHHHHHHHHHHHHSS-TTTSS--

Radius of gyration: 16.65 Å; Cα contacts (8 Å, |Δi|>4): 90; chains: 1; bounding box: 49×31×37 Å

InterPro domains:
  IPR004046 Glutathione S-transferase, C-terminal [PF00043] (7-87)
  IPR010987 Glutathione S-transferase, C-terminal-like [PS50405] (1-104)
  IPR036282 Glutathione S-transferase, C-terminal domain superfamily [SSF47616] (7-108)
  IPR045073 Glutathione S-transferase Omega/Tau-like [PTHR11260] (6-103)
  IPR045074 Glutathione S-transferases Tau, C-terminal alpha-helical domain, plant [cd03185] (1-108)